Protein AF-A0A8T1NHB2-F1 (afdb_monomer)

Foldseek 3Di:
DDPPPDPPDDDPPPPVPVPPLQQAAPQPRHGADPPADWDDDPVRGTHRDPVSVVVVVVVVVVVVVVPVVPPPPPCPPDDDDDDDDDDDDDDDDDD

Sequence (95 aa):
MRSTMSPFLVVGENHDEPGHFLESCFLCRKPLGLNCDIFMYRGNTPFCSKECRREQIEFDDAKEKKSWKMSPPTSSSSSSSAPNKSVRTGAVVVS

Structure (mmCIF, N/CA/C/O backbone):
data_AF-A0A8T1NHB2-F1
#
_entry.id   AF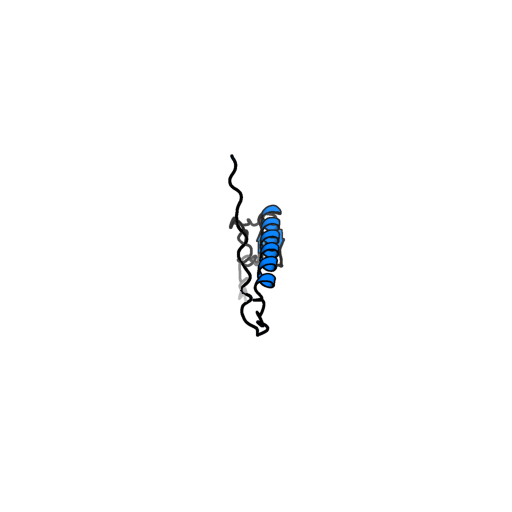-A0A8T1NHB2-F1
#
loop_
_atom_site.group_PDB
_atom_site.id
_atom_site.type_symbol
_atom_site.label_atom_id
_atom_site.label_alt_id
_atom_site.label_comp_id
_atom_site.label_asym_id
_atom_site.label_entity_id
_atom_site.label_seq_id
_atom_site.pdbx_PDB_ins_code
_atom_site.Cartn_x
_atom_site.Cartn_y
_atom_site.Cartn_z
_atom_site.occupancy
_atom_site.B_iso_or_equiv
_atom_site.auth_seq_id
_atom_site.auth_comp_id
_atom_site.auth_asym_id
_atom_site.auth_atom_id
_atom_site.pdbx_PDB_model_num
ATOM 1 N N . MET A 1 1 ? 48.337 -12.169 -38.421 1.00 52.94 1 MET A N 1
ATOM 2 C CA . MET A 1 1 ? 47.425 -11.049 -38.756 1.00 52.94 1 MET A CA 1
ATOM 3 C C . MET A 1 1 ? 46.228 -11.673 -39.464 1.00 52.94 1 MET A C 1
ATOM 5 O O . MET A 1 1 ? 46.368 -12.113 -40.588 1.00 52.94 1 MET A O 1
ATOM 9 N N . ARG A 1 2 ? 45.126 -12.020 -38.807 1.00 53.62 2 ARG A N 1
ATOM 10 C CA . ARG A 1 2 ? 44.103 -11.157 -38.213 1.00 53.62 2 ARG A CA 1
ATOM 11 C C . ARG A 1 2 ? 43.262 -12.043 -37.280 1.00 53.62 2 ARG A C 1
ATOM 13 O O . ARG A 1 2 ? 42.302 -12.663 -37.717 1.00 53.62 2 ARG A O 1
ATOM 20 N N . SER A 1 3 ? 43.654 -12.173 -36.016 1.00 54.88 3 SER A N 1
ATOM 21 C CA . SER A 1 3 ? 42.712 -12.683 -35.016 1.00 54.88 3 SER A CA 1
ATOM 22 C C . SER A 1 3 ? 41.735 -11.551 -34.763 1.00 54.88 3 SER A C 1
ATOM 24 O O . SER A 1 3 ? 42.023 -10.653 -33.975 1.00 54.88 3 SER A O 1
ATOM 26 N N . THR A 1 4 ? 40.645 -11.518 -35.527 1.00 61.44 4 THR A N 1
ATOM 27 C CA . THR A 1 4 ? 39.562 -10.572 -35.286 1.00 61.44 4 THR A CA 1
ATOM 28 C C . THR A 1 4 ? 38.939 -10.975 -33.961 1.00 61.44 4 THR A C 1
ATOM 30 O O . THR A 1 4 ? 38.205 -11.954 -33.856 1.00 61.44 4 THR A O 1
ATOM 33 N N . MET A 1 5 ? 39.371 -10.256 -32.935 1.00 59.28 5 MET A N 1
ATOM 34 C CA . MET A 1 5 ? 38.842 -10.249 -31.589 1.00 59.28 5 MET A CA 1
ATOM 35 C C . MET A 1 5 ? 37.314 -10.207 -31.680 1.00 59.28 5 MET A C 1
ATOM 37 O O . MET A 1 5 ? 36.745 -9.327 -32.323 1.00 59.28 5 MET A O 1
ATOM 41 N N . SER A 1 6 ? 36.678 -11.226 -31.111 1.00 64.88 6 SER A N 1
ATOM 42 C CA . SER A 1 6 ? 35.229 -11.347 -31.003 1.00 64.88 6 SER A CA 1
ATOM 43 C C . SER A 1 6 ? 34.643 -10.080 -30.372 1.00 64.88 6 SER A C 1
ATOM 45 O O . SER A 1 6 ? 35.023 -9.769 -29.241 1.00 64.88 6 SER A O 1
ATOM 47 N N . PRO A 1 7 ? 33.691 -9.370 -31.002 1.00 56.19 7 PRO A N 1
ATOM 48 C CA . PRO A 1 7 ? 32.758 -8.556 -30.252 1.00 56.19 7 PRO A CA 1
ATOM 49 C C . PRO A 1 7 ? 31.682 -9.507 -29.727 1.00 56.19 7 PRO A C 1
ATOM 51 O O . PRO A 1 7 ? 30.591 -9.668 -30.267 1.00 56.19 7 PRO A O 1
ATOM 54 N N . PHE A 1 8 ? 32.106 -10.226 -28.699 1.00 51.62 8 PHE A N 1
ATOM 55 C CA . PHE A 1 8 ? 31.334 -10.590 -27.532 1.00 51.62 8 PHE A CA 1
ATOM 56 C C . PHE A 1 8 ? 30.054 -9.737 -27.408 1.00 51.62 8 PHE A C 1
ATOM 58 O O . PHE A 1 8 ? 30.128 -8.522 -27.263 1.00 51.62 8 PHE A O 1
ATOM 65 N N . LEU A 1 9 ? 28.913 -10.424 -27.453 1.00 57.41 9 LEU A N 1
ATOM 66 C CA . LEU A 1 9 ? 27.598 -10.007 -26.966 1.00 57.41 9 LEU A CA 1
ATOM 67 C C . LEU A 1 9 ? 26.915 -8.777 -27.596 1.00 57.41 9 LEU A C 1
ATOM 69 O O . LEU A 1 9 ? 27.203 -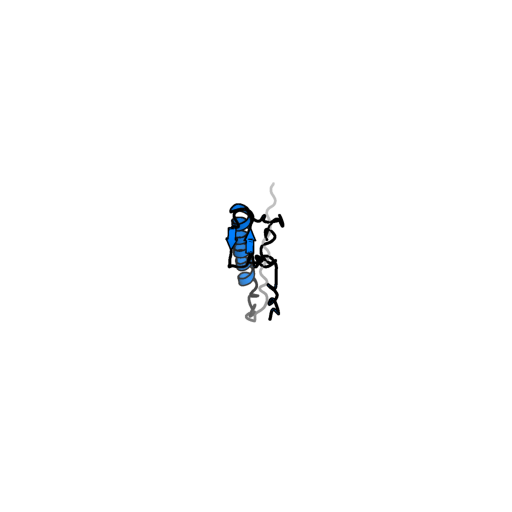7.617 -27.325 1.00 57.41 9 LEU A O 1
ATOM 73 N N . VAL A 1 10 ? 25.878 -9.110 -28.368 1.00 57.62 10 VAL A N 1
ATOM 74 C CA . VAL A 1 10 ? 24.506 -8.597 -28.235 1.00 57.62 10 VAL A CA 1
ATOM 75 C C . VAL A 1 10 ? 24.268 -7.632 -27.060 1.00 57.62 10 VAL A C 1
ATOM 77 O O . VAL A 1 10 ? 24.491 -7.978 -25.907 1.00 57.62 10 VAL A O 1
ATOM 80 N N . VAL A 1 11 ? 23.764 -6.442 -27.402 1.00 57.59 11 VAL A N 1
ATOM 81 C CA . VAL A 1 11 ? 22.929 -5.547 -26.582 1.00 57.59 11 VAL A CA 1
ATOM 82 C C . VAL A 1 11 ? 23.141 -5.657 -25.064 1.00 57.59 11 VAL A C 1
ATOM 84 O O . VAL A 1 11 ? 22.395 -6.305 -24.340 1.00 57.59 11 VAL A O 1
ATOM 87 N N . GLY A 1 12 ? 24.138 -4.941 -24.552 1.00 51.66 12 GLY A N 1
ATOM 88 C CA . GLY A 1 12 ? 24.153 -4.545 -23.147 1.00 51.66 12 GLY A CA 1
ATOM 89 C C . GLY A 1 12 ? 23.137 -3.431 -22.895 1.00 51.66 12 GLY A C 1
ATOM 90 O O . GLY A 1 12 ? 23.524 -2.363 -22.423 1.00 51.66 12 GLY A O 1
ATOM 91 N N . GLU A 1 13 ? 21.857 -3.648 -23.229 1.00 53.22 13 GLU A N 1
ATOM 92 C CA . GLU A 1 13 ? 20.795 -2.941 -22.517 1.00 53.22 13 GLU A CA 1
ATOM 93 C C . GLU A 1 13 ? 20.979 -3.369 -21.066 1.00 53.22 13 GLU A C 1
ATOM 95 O O . GLU A 1 13 ? 20.668 -4.495 -20.685 1.00 53.22 13 GLU A O 1
ATOM 100 N N . ASN A 1 14 ? 21.534 -2.475 -20.250 1.00 54.56 14 ASN A N 1
ATOM 101 C CA . ASN A 1 14 ? 21.279 -2.506 -18.820 1.00 54.56 14 ASN A CA 1
ATOM 102 C C . ASN A 1 14 ? 19.810 -2.113 -18.658 1.00 54.56 14 ASN A C 1
ATOM 104 O O . ASN A 1 14 ? 19.495 -1.021 -18.191 1.00 54.56 14 ASN A O 1
ATOM 108 N N . HIS A 1 15 ? 18.912 -2.983 -19.121 1.00 54.34 15 HIS A N 1
ATOM 109 C CA . HIS A 1 15 ? 17.577 -3.009 -18.588 1.00 54.34 15 HIS A CA 1
ATOM 110 C C . HIS A 1 15 ? 17.814 -3.446 -17.151 1.00 54.34 15 HIS A C 1
ATOM 112 O O . HIS A 1 15 ? 18.087 -4.617 -16.889 1.00 54.34 15 HIS A O 1
ATOM 118 N N . ASP A 1 16 ? 17.900 -2.444 -16.275 1.00 54.31 16 ASP A N 1
ATOM 119 C CA . ASP A 1 16 ? 17.648 -2.555 -14.850 1.00 54.31 16 ASP A CA 1
ATOM 120 C C . ASP A 1 16 ? 16.475 -3.525 -14.744 1.00 54.31 16 ASP A C 1
ATOM 122 O O . ASP A 1 16 ? 15.351 -3.177 -15.100 1.00 54.31 16 ASP A O 1
ATOM 126 N N . GLU A 1 17 ? 16.784 -4.801 -14.503 1.00 54.34 17 GLU A N 1
ATOM 127 C CA . GLU A 1 17 ? 15.797 -5.852 -14.319 1.00 54.34 17 GLU A CA 1
ATOM 128 C C . GLU A 1 17 ? 15.131 -5.393 -13.033 1.00 54.34 17 GLU A C 1
ATOM 130 O O . GLU A 1 17 ? 15.795 -5.428 -11.987 1.00 54.34 17 GLU A O 1
ATOM 135 N N . PRO A 1 18 ? 13.940 -4.769 -13.116 1.00 54.50 18 PRO A N 1
ATOM 136 C CA . PRO A 1 18 ? 13.362 -4.116 -11.967 1.00 54.50 18 PRO A CA 1
ATOM 137 C C . PRO A 1 18 ? 12.995 -5.278 -11.077 1.00 54.50 18 PRO A C 1
ATOM 139 O O . PRO A 1 18 ? 12.009 -5.957 -11.356 1.00 54.50 18 PRO A O 1
ATOM 142 N N . GLY A 1 19 ? 13.878 -5.570 -10.115 1.00 57.25 19 GLY A N 1
ATOM 143 C CA . GLY A 1 19 ? 13.917 -6.871 -9.473 1.00 57.25 19 GLY A CA 1
ATOM 144 C C . GLY A 1 19 ? 12.505 -7.301 -9.120 1.00 57.25 19 GLY A C 1
ATOM 145 O O . GLY A 1 19 ? 11.710 -6.469 -8.680 1.00 57.25 19 GLY A O 1
ATOM 146 N N . HIS A 1 20 ? 12.205 -8.577 -9.339 1.00 58.75 20 HIS A N 1
ATOM 147 C CA . HIS A 1 20 ? 10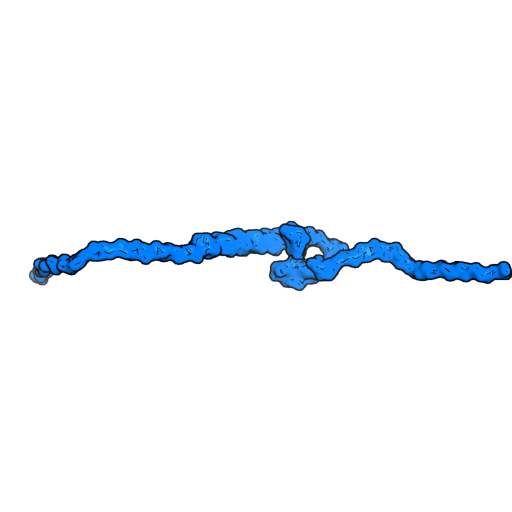.912 -9.263 -9.193 1.00 58.75 20 HIS A CA 1
ATOM 148 C C . HIS A 1 20 ? 9.993 -8.854 -8.004 1.00 58.75 20 HIS A C 1
ATOM 150 O O . HIS A 1 20 ? 8.842 -9.270 -7.897 1.00 58.75 20 HIS A O 1
ATOM 156 N N . PHE A 1 21 ? 10.469 -8.029 -7.069 1.00 62.53 21 PHE A N 1
ATOM 157 C CA . PHE A 1 21 ? 9.738 -7.436 -5.957 1.00 62.53 21 PHE A CA 1
ATOM 158 C C . PHE A 1 21 ? 8.702 -6.353 -6.338 1.00 62.53 21 PHE A C 1
ATOM 160 O O . PHE A 1 21 ? 7.874 -6.019 -5.488 1.00 62.53 21 PHE A O 1
ATOM 167 N N . LEU A 1 22 ? 8.691 -5.820 -7.571 1.00 72.00 22 LEU A N 1
ATOM 168 C CA . LEU A 1 22 ? 7.728 -4.787 -8.016 1.00 72.00 22 LEU A CA 1
ATOM 169 C C . LEU A 1 22 ? 6.692 -5.264 -9.050 1.00 72.00 22 LEU A C 1
ATOM 171 O O . LEU A 1 22 ? 6.011 -4.441 -9.653 1.00 72.00 22 LEU A O 1
ATOM 175 N N . GLU A 1 23 ? 6.513 -6.573 -9.236 1.00 80.94 23 GLU A N 1
ATOM 176 C CA . GLU A 1 23 ? 5.648 -7.101 -10.304 1.00 80.94 23 GLU A CA 1
ATOM 177 C C . GLU A 1 23 ? 4.142 -7.000 -10.012 1.00 80.94 23 GLU A C 1
ATOM 179 O O . GLU A 1 23 ? 3.331 -7.112 -10.930 1.00 80.94 23 GLU A O 1
ATOM 184 N N . SER A 1 24 ? 3.719 -6.801 -8.757 1.00 89.94 24 SER A N 1
ATOM 185 C CA . SER A 1 24 ? 2.288 -6.771 -8.416 1.00 89.94 24 SER A CA 1
ATOM 186 C C . SER A 1 24 ? 1.932 -5.888 -7.222 1.00 89.94 24 SER A C 1
ATOM 188 O O . SER A 1 24 ? 2.721 -5.680 -6.307 1.00 89.94 24 SER A O 1
ATOM 190 N N . CYS A 1 25 ? 0.700 -5.376 -7.220 1.00 92.00 25 CYS A N 1
ATOM 191 C CA . CYS A 1 25 ? 0.136 -4.596 -6.126 1.00 92.00 25 CYS A CA 1
ATOM 192 C C . CYS A 1 25 ? 0.028 -5.440 -4.850 1.00 92.00 25 CYS A C 1
ATOM 194 O O . CYS A 1 25 ? -0.606 -6.496 -4.849 1.00 92.00 25 CYS A O 1
ATOM 196 N N 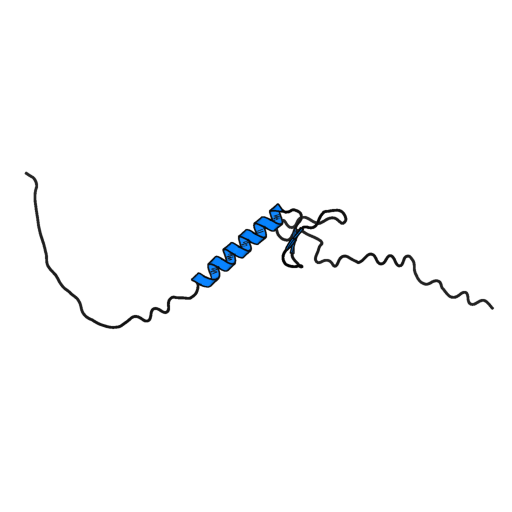. PHE A 1 26 ? 0.553 -4.937 -3.736 1.00 91.88 26 PHE A N 1
ATOM 197 C CA . PHE A 1 26 ? 0.564 -5.649 -2.459 1.00 91.88 26 PHE A CA 1
ATOM 198 C C . PHE A 1 26 ? -0.848 -5.963 -1.926 1.00 91.88 26 PHE A C 1
ATOM 200 O O . PHE A 1 26 ? -1.066 -7.035 -1.357 1.00 91.88 26 PHE A O 1
ATOM 207 N N . LEU A 1 27 ? -1.815 -5.062 -2.159 1.00 93.38 27 LEU A N 1
ATOM 208 C CA . LEU A 1 27 ? -3.195 -5.205 -1.681 1.00 93.38 27 LEU A CA 1
ATOM 209 C C . LEU A 1 27 ? -4.051 -6.091 -2.598 1.00 93.38 27 LEU A C 1
ATOM 211 O O . LEU A 1 27 ? -4.571 -7.116 -2.168 1.00 93.38 27 LEU A O 1
ATOM 215 N N . CYS A 1 28 ? -4.205 -5.704 -3.867 1.00 93.12 28 CYS A N 1
ATOM 216 C CA . CYS A 1 28 ? -5.145 -6.351 -4.790 1.00 93.12 28 CYS A CA 1
ATOM 217 C C . CYS A 1 28 ? -4.496 -7.386 -5.721 1.00 93.12 28 CYS A C 1
ATOM 219 O O . CYS A 1 28 ? -5.189 -7.973 -6.550 1.00 93.12 28 CYS A O 1
ATOM 221 N N . ARG A 1 29 ? -3.174 -7.595 -5.611 1.00 90.69 29 ARG A N 1
ATOM 222 C CA . ARG A 1 29 ? -2.380 -8.571 -6.383 1.00 90.69 29 ARG A CA 1
ATOM 223 C C . ARG A 1 29 ? -2.426 -8.399 -7.903 1.00 90.69 29 ARG A C 1
ATOM 225 O O . ARG A 1 29 ? -2.010 -9.293 -8.632 1.00 90.69 29 ARG A O 1
ATOM 232 N N . LYS A 1 30 ? -2.889 -7.246 -8.397 1.00 89.94 30 LYS A N 1
ATOM 233 C CA . LYS A 1 30 ? -2.843 -6.923 -9.829 1.00 89.94 30 LYS A CA 1
ATOM 234 C C . LYS A 1 30 ? -1.406 -6.710 -10.298 1.00 89.94 30 LYS A C 1
ATOM 236 O O . LYS A 1 30 ? -0.663 -6.047 -9.573 1.00 89.94 30 LYS A O 1
ATOM 241 N N . PRO A 1 31 ? -1.034 -7.217 -11.485 1.00 88.38 31 PRO A N 1
ATOM 242 C CA . PRO A 1 31 ? 0.291 -6.995 -12.037 1.00 88.38 31 PRO A CA 1
ATOM 243 C C . PRO A 1 31 ? 0.520 -5.500 -12.291 1.00 88.38 31 PRO A C 1
ATOM 245 O O . PRO A 1 31 ? -0.374 -4.800 -12.774 1.00 88.38 31 PRO A O 1
ATOM 248 N N . LEU A 1 32 ? 1.704 -5.016 -11.931 1.00 85.75 32 LEU A N 1
ATOM 249 C CA . LEU A 1 32 ? 2.157 -3.653 -12.184 1.00 85.75 32 LEU A CA 1
ATOM 250 C C . LEU A 1 32 ? 2.931 -3.679 -13.500 1.00 85.75 32 LEU A C 1
ATOM 252 O O . LEU A 1 32 ? 3.993 -4.283 -13.596 1.00 85.75 32 LEU A O 1
ATOM 256 N N . GLY A 1 33 ? 2.346 -3.105 -14.549 1.00 79.38 33 GLY A N 1
ATOM 257 C CA . GLY A 1 33 ? 2.988 -3.066 -15.860 1.00 79.38 33 GLY A CA 1
ATOM 258 C C . GLY A 1 33 ? 4.193 -2.123 -15.883 1.00 79.38 33 GLY A C 1
ATOM 259 O O . GLY A 1 33 ? 4.245 -1.16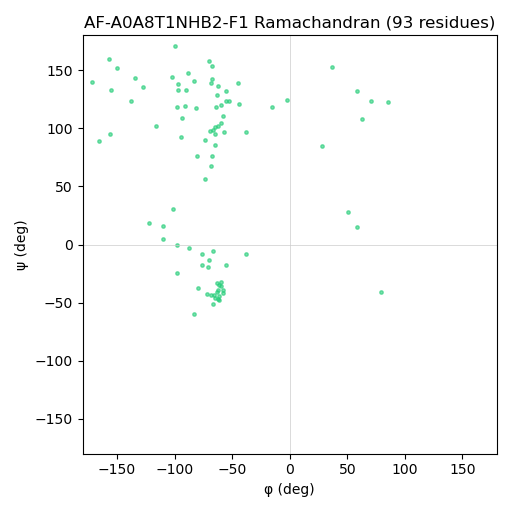1 -15.121 1.00 79.38 33 GLY A O 1
ATOM 260 N N . LEU A 1 34 ? 5.102 -2.346 -16.839 1.00 73.12 34 LEU A N 1
ATOM 261 C CA . LEU A 1 34 ? 6.316 -1.543 -17.079 1.00 73.12 34 LEU A CA 1
ATOM 262 C C . LEU A 1 34 ? 6.058 -0.036 -17.294 1.00 73.12 34 LEU A C 1
ATOM 264 O O . LEU A 1 34 ? 6.974 0.764 -17.170 1.00 73.12 34 LEU A O 1
ATOM 268 N N . ASN A 1 35 ? 4.819 0.356 -17.603 1.00 75.38 35 ASN A N 1
ATOM 269 C CA . ASN A 1 35 ? 4.419 1.746 -17.857 1.00 75.38 35 ASN A CA 1
ATOM 270 C C . ASN A 1 35 ? 3.305 2.233 -16.912 1.00 75.38 35 ASN A C 1
ATOM 272 O O . ASN A 1 35 ? 2.590 3.179 -17.234 1.00 75.38 35 ASN A O 1
ATOM 276 N N . CYS A 1 36 ? 3.087 1.556 -15.783 1.00 77.31 36 CYS A N 1
ATOM 277 C CA . CYS A 1 36 ? 2.094 1.971 -14.797 1.00 77.31 36 CYS A CA 1
ATOM 278 C C . CYS A 1 36 ? 2.757 2.768 -13.672 1.00 77.31 36 CYS A C 1
ATOM 280 O O . CYS A 1 36 ? 3.797 2.365 -13.160 1.00 77.31 36 CYS A O 1
ATOM 282 N N . ASP A 1 37 ? 2.123 3.858 -13.233 1.00 85.44 37 ASP A N 1
ATOM 283 C CA . ASP A 1 37 ? 2.538 4.562 -12.019 1.00 85.44 37 ASP A CA 1
ATOM 284 C C . ASP A 1 37 ? 2.468 3.624 -10.804 1.00 85.44 37 ASP A C 1
ATOM 286 O O . ASP A 1 37 ? 1.401 3.111 -10.446 1.00 85.44 37 ASP A O 1
ATOM 290 N N . ILE A 1 38 ? 3.612 3.417 -10.149 1.00 87.94 38 ILE A N 1
ATOM 291 C CA . ILE A 1 38 ? 3.720 2.591 -8.946 1.00 87.94 38 ILE A CA 1
ATOM 292 C C . ILE A 1 38 ? 3.687 3.495 -7.716 1.00 87.94 38 ILE A C 1
ATOM 294 O O . ILE A 1 38 ? 4.568 4.324 -7.489 1.00 87.94 38 ILE A O 1
ATOM 298 N N . PHE A 1 39 ? 2.681 3.301 -6.867 1.00 91.00 39 PHE A N 1
ATOM 299 C CA . PHE A 1 39 ? 2.569 4.012 -5.597 1.00 91.00 39 PHE A CA 1
ATOM 300 C C . PHE A 1 39 ? 3.257 3.197 -4.501 1.00 91.00 39 PHE A C 1
ATOM 302 O O . PHE A 1 39 ? 2.840 2.079 -4.229 1.00 91.00 39 PHE A O 1
ATOM 309 N N . MET A 1 40 ? 4.289 3.734 -3.845 1.00 90.88 40 MET A N 1
ATOM 310 C CA . MET A 1 40 ? 5.068 2.996 -2.836 1.00 90.88 40 MET A CA 1
ATOM 311 C C . MET A 1 40 ? 4.718 3.377 -1.389 1.00 90.88 40 MET A C 1
ATOM 313 O O . MET A 1 40 ? 4.496 4.548 -1.059 1.00 90.88 40 MET A O 1
ATOM 317 N N . TYR A 1 41 ? 4.737 2.400 -0.484 1.00 91.75 41 TYR A N 1
ATOM 318 C CA . TYR A 1 41 ? 4.731 2.595 0.972 1.00 91.75 41 TYR A CA 1
ATOM 319 C C . TYR A 1 41 ? 5.898 1.809 1.596 1.00 91.75 41 TYR A C 1
ATOM 321 O O . TYR A 1 41 ? 6.189 0.685 1.193 1.00 91.75 41 TYR A O 1
ATOM 329 N N . ARG A 1 42 ? 6.628 2.426 2.536 1.00 88.62 42 ARG A N 1
ATOM 330 C CA . ARG A 1 42 ? 7.771 1.820 3.263 1.00 88.62 42 ARG A CA 1
ATOM 331 C C . ARG A 1 42 ? 8.848 1.152 2.378 1.00 88.62 42 ARG A C 1
ATOM 333 O O . ARG A 1 42 ? 9.505 0.216 2.818 1.00 88.62 42 ARG A O 1
ATOM 340 N N . GLY A 1 43 ? 9.026 1.609 1.138 1.00 83.88 43 GLY A N 1
ATOM 341 C CA . GLY A 1 43 ? 10.070 1.148 0.207 1.00 83.88 43 GLY A CA 1
ATOM 342 C C . GLY A 1 43 ? 9.786 -0.178 -0.512 1.00 83.88 43 GLY A C 1
ATOM 343 O O . GLY A 1 43 ? 10.008 -0.254 -1.711 1.00 83.88 43 GLY A O 1
ATOM 344 N N . ASN A 1 44 ? 9.233 -1.183 0.175 1.00 83.25 44 ASN A N 1
ATOM 345 C CA . ASN A 1 44 ? 9.062 -2.541 -0.377 1.00 83.25 44 ASN A CA 1
ATOM 346 C C . ASN A 1 44 ? 7.607 -2.940 -0.666 1.00 83.25 44 ASN A C 1
ATOM 348 O O . ASN A 1 44 ? 7.347 -4.092 -1.001 1.00 83.25 44 ASN A O 1
ATOM 352 N N . THR A 1 45 ? 6.638 -2.034 -0.499 1.00 90.06 45 THR A N 1
ATOM 353 C CA . THR A 1 45 ? 5.229 -2.340 -0.798 1.00 90.06 45 THR A CA 1
ATOM 354 C C . THR A 1 45 ? 4.720 -1.469 -1.946 1.00 90.06 45 THR A C 1
ATOM 356 O O . THR A 1 45 ? 4.452 -0.280 -1.735 1.00 90.06 45 THR A O 1
ATOM 359 N N . PRO A 1 46 ? 4.627 -2.024 -3.168 1.00 91.38 46 PRO A N 1
ATOM 360 C CA . PRO A 1 46 ? 4.089 -1.313 -4.318 1.00 91.38 46 PRO A CA 1
ATOM 361 C C . PRO A 1 46 ? 2.567 -1.481 -4.437 1.00 91.38 46 PRO A C 1
ATOM 363 O O . PRO A 1 46 ? 2.002 -2.522 -4.097 1.00 91.38 46 PRO A O 1
ATOM 366 N N . PHE A 1 47 ? 1.888 -0.453 -4.947 1.00 93.56 47 PHE A N 1
ATOM 367 C CA . PHE A 1 47 ? 0.440 -0.423 -5.147 1.00 93.56 47 PHE A CA 1
ATOM 368 C C . PHE A 1 47 ? 0.092 0.135 -6.525 1.00 93.56 47 PHE A C 1
ATOM 370 O O . PHE A 1 47 ? 0.712 1.088 -6.992 1.00 93.56 47 PHE A O 1
ATOM 377 N N . CYS A 1 48 ? -0.952 -0.416 -7.146 1.00 92.50 48 CYS A N 1
ATOM 378 C CA . CYS A 1 48 ? -1.429 0.016 -8.465 1.00 92.50 48 CYS A CA 1
ATOM 379 C C . CYS A 1 48 ? -2.225 1.331 -8.434 1.00 92.50 48 CYS A C 1
ATOM 381 O O . CYS A 1 48 ? -2.607 1.848 -9.478 1.00 92.50 48 CYS A O 1
ATOM 383 N N . SER A 1 49 ? -2.552 1.846 -7.246 1.00 93.81 49 SER A N 1
ATOM 384 C CA . SER A 1 49 ? -3.301 3.090 -7.075 1.00 93.81 49 SER A CA 1
ATOM 385 C C . SER A 1 49 ? -3.037 3.709 -5.701 1.00 93.81 49 SER A C 1
ATOM 387 O O . SER A 1 49 ? -2.648 3.027 -4.745 1.00 93.81 49 SER A O 1
ATOM 389 N N . LYS A 1 50 ? -3.307 5.016 -5.578 1.00 94.56 50 LYS A N 1
ATOM 390 C CA . LYS A 1 50 ? -3.296 5.721 -4.283 1.00 94.56 50 LYS A CA 1
ATOM 391 C C . LYS A 1 50 ? -4.301 5.127 -3.297 1.00 94.56 50 LYS A C 1
ATOM 393 O O . LYS A 1 50 ? -4.044 5.149 -2.099 1.00 94.56 50 LYS A O 1
ATOM 398 N N . GLU A 1 51 ? -5.419 4.606 -3.797 1.00 96.94 51 GLU A N 1
ATOM 399 C CA . GLU A 1 51 ? -6.461 3.996 -2.973 1.00 96.94 51 GLU A CA 1
ATOM 400 C C . GLU A 1 51 ? -5.967 2.708 -2.316 1.00 96.94 51 GLU A C 1
ATOM 402 O O . GLU A 1 51 ? -5.975 2.628 -1.091 1.00 96.94 51 GLU A O 1
ATOM 407 N N . CYS A 1 52 ? -5.387 1.782 -3.090 1.00 95.19 52 CYS A N 1
ATOM 408 C CA . CYS A 1 52 ? -4.828 0.555 -2.523 1.00 95.19 52 CYS A CA 1
ATOM 409 C C . CYS A 1 52 ? -3.718 0.843 -1.498 1.00 95.19 52 CYS A C 1
ATOM 411 O O . CYS A 1 52 ? -3.599 0.157 -0.485 1.00 95.19 52 CYS A O 1
ATOM 413 N N . ARG A 1 53 ? -2.915 1.890 -1.729 1.00 95.75 53 ARG A N 1
ATOM 414 C CA . ARG A 1 53 ? -1.918 2.348 -0.753 1.00 95.75 53 ARG A CA 1
ATOM 415 C C . ARG A 1 53 ? -2.572 2.872 0.529 1.00 95.75 53 ARG A C 1
ATOM 417 O O . ARG A 1 53 ? -2.108 2.555 1.620 1.00 95.75 53 ARG A O 1
ATOM 424 N N . ARG A 1 54 ? -3.615 3.698 0.404 1.00 96.56 54 ARG A N 1
ATOM 425 C CA . ARG A 1 54 ? -4.338 4.295 1.537 1.00 96.56 54 ARG A CA 1
ATOM 426 C C . ARG A 1 54 ? -4.975 3.216 2.413 1.00 96.56 54 ARG A C 1
ATOM 428 O O . ARG A 1 54 ? -4.759 3.229 3.619 1.00 96.56 54 ARG A O 1
ATOM 435 N N . GLU A 1 55 ? -5.660 2.252 1.804 1.00 96.06 55 GLU A N 1
ATOM 436 C CA . GLU A 1 55 ? -6.282 1.133 2.519 1.00 96.06 55 GLU A CA 1
ATOM 437 C C . GLU A 1 55 ? -5.259 0.322 3.327 1.00 96.06 55 GLU A C 1
ATOM 439 O O . GLU A 1 55 ? -5.511 -0.018 4.484 1.00 96.06 55 GLU A O 1
ATOM 444 N N . GLN A 1 56 ? -4.070 0.062 2.764 1.00 95.06 56 GLN A N 1
ATOM 445 C CA . GLN A 1 56 ? -3.009 -0.632 3.496 1.00 95.06 56 GLN A CA 1
ATOM 446 C C . GLN A 1 56 ? -2.525 0.170 4.714 1.00 95.06 56 GLN A C 1
ATOM 448 O O . GLN A 1 56 ? -2.293 -0.419 5.769 1.00 95.06 56 GLN A O 1
ATOM 453 N N . ILE A 1 57 ? -2.375 1.494 4.589 1.00 94.12 57 ILE A N 1
ATOM 454 C CA . ILE A 1 57 ? -1.968 2.369 5.701 1.00 94.12 57 ILE A CA 1
ATOM 455 C C . ILE A 1 57 ? -3.010 2.321 6.821 1.00 94.12 57 ILE A C 1
ATOM 457 O O . ILE A 1 57 ? -2.651 2.147 7.984 1.00 94.12 57 ILE A O 1
ATOM 461 N N . GLU A 1 58 ? -4.294 2.433 6.476 1.00 94.56 58 GLU A N 1
ATOM 462 C CA . GLU A 1 58 ? -5.389 2.360 7.448 1.00 94.56 58 GLU A CA 1
ATOM 463 C C . GLU A 1 58 ? -5.438 0.996 8.147 1.00 94.56 58 GLU A C 1
ATOM 465 O O . GLU A 1 58 ? -5.647 0.922 9.359 1.00 94.56 58 GLU A O 1
ATOM 470 N N . PHE A 1 59 ? -5.189 -0.091 7.412 1.00 91.56 59 PHE A N 1
ATOM 471 C CA . PHE A 1 59 ? -5.130 -1.431 7.988 1.00 91.56 59 PHE A CA 1
ATOM 472 C C . PHE A 1 59 ? -3.953 -1.609 8.961 1.00 91.56 59 PHE A C 1
ATOM 474 O O . PHE A 1 59 ? -4.134 -2.199 10.033 1.00 91.56 59 PHE A O 1
ATOM 481 N N . ASP A 1 60 ? -2.763 -1.111 8.611 1.00 90.56 60 ASP A N 1
ATOM 482 C CA . ASP A 1 60 ? -1.558 -1.211 9.449 1.00 90.56 60 ASP A CA 1
ATOM 483 C C . ASP A 1 60 ? -1.698 -0.355 10.724 1.00 90.56 60 ASP A C 1
ATOM 485 O O . ASP A 1 60 ? -1.469 -0.855 11.828 1.00 90.56 60 ASP A O 1
ATOM 489 N N . ASP A 1 61 ? -2.208 0.877 10.606 1.00 91.00 61 ASP A N 1
ATOM 490 C CA . ASP A 1 61 ? -2.511 1.766 11.741 1.00 91.00 61 ASP A CA 1
ATOM 491 C C . ASP A 1 61 ? -3.572 1.157 12.675 1.00 91.00 61 ASP A C 1
ATOM 493 O O . ASP A 1 61 ? -3.415 1.109 13.902 1.00 91.00 61 ASP A O 1
ATOM 497 N N . ALA A 1 62 ? -4.635 0.586 12.099 1.00 88.75 62 ALA A N 1
ATOM 498 C CA . ALA A 1 62 ? -5.643 -0.122 12.872 1.00 88.75 62 ALA A CA 1
ATOM 499 C C . ALA A 1 62 ? -5.058 -1.348 13.583 1.00 88.75 62 ALA A C 1
ATOM 501 O O . ALA A 1 62 ? -5.530 -1.682 14.671 1.00 88.75 62 ALA A O 1
ATOM 502 N N . LYS A 1 63 ? -4.066 -2.037 12.994 1.00 83.50 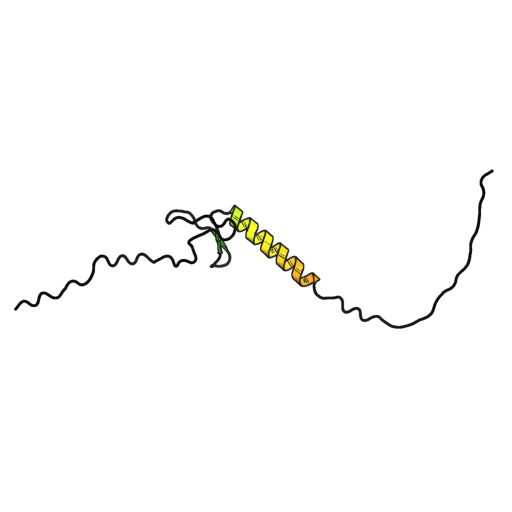63 LYS A N 1
ATOM 503 C CA . LYS A 1 63 ? -3.377 -3.207 13.567 1.00 83.50 63 LYS A CA 1
ATOM 504 C C . LYS A 1 63 ? -2.459 -2.834 14.728 1.00 83.50 63 LYS A C 1
ATOM 506 O O . LYS A 1 63 ? -2.532 -3.507 15.759 1.00 83.50 63 LYS A O 1
ATOM 511 N N . GLU A 1 64 ? -1.689 -1.756 14.624 1.00 75.06 64 GLU A N 1
ATOM 512 C CA . GLU A 1 64 ? -0.893 -1.239 15.746 1.00 75.06 64 GLU A CA 1
ATOM 513 C C . GLU A 1 64 ? -1.786 -0.914 16.947 1.00 75.06 64 GLU A C 1
ATOM 515 O O . GLU A 1 64 ? -1.490 -1.315 18.076 1.00 75.06 64 GLU A O 1
ATOM 520 N N . LYS A 1 65 ? -2.983 -0.361 16.699 1.00 66.31 65 LYS A N 1
ATOM 521 C CA . LYS A 1 65 ? -3.971 -0.054 17.744 1.00 66.31 65 LYS A CA 1
ATOM 522 C C . LYS A 1 65 ? -4.571 -1.284 18.455 1.00 66.31 65 LYS A C 1
ATOM 524 O O . LYS A 1 65 ? -5.359 -1.153 19.399 1.00 66.31 65 LYS A O 1
ATOM 529 N N . LYS A 1 66 ? -4.258 -2.501 18.017 1.00 58.75 66 LYS A N 1
ATOM 530 C CA . LYS A 1 66 ? -4.687 -3.757 18.662 1.00 58.75 66 LYS A CA 1
ATOM 531 C C . LYS A 1 66 ? -3.611 -4.330 19.566 1.00 58.75 66 LYS A C 1
ATOM 533 O O . LYS A 1 66 ? -3.959 -5.059 20.483 1.00 58.75 66 LYS A O 1
ATOM 538 N N . SER A 1 67 ? -2.347 -3.998 19.319 1.00 54.81 67 SER A N 1
ATOM 539 C CA . SER A 1 67 ? -1.221 -4.636 19.997 1.00 54.81 67 SER A CA 1
ATOM 540 C C . SER A 1 67 ? -0.984 -4.066 21.399 1.00 54.81 67 SER A C 1
ATOM 542 O O . SER A 1 67 ? -0.739 -4.819 22.330 1.00 54.81 67 SER A O 1
ATOM 544 N N . TRP A 1 68 ? -1.159 -2.756 21.593 1.00 54.28 68 TRP A N 1
ATOM 545 C CA . TRP A 1 68 ? -0.999 -2.090 22.899 1.00 54.28 68 TRP A CA 1
ATOM 546 C C . TRP A 1 68 ? -2.105 -2.401 23.924 1.00 54.28 68 TRP A C 1
ATOM 548 O O . TRP A 1 68 ? -1.886 -2.246 25.120 1.00 54.28 68 TRP A O 1
ATOM 558 N N . LYS A 1 69 ? -3.278 -2.883 23.485 1.00 52.84 69 LYS A N 1
ATOM 559 C CA . LYS A 1 69 ? -4.358 -3.343 24.384 1.00 52.84 69 LYS A CA 1
ATOM 560 C C . LYS A 1 69 ? -4.244 -4.815 24.796 1.00 52.84 69 LYS A C 1
ATOM 562 O O . LYS A 1 69 ? -5.063 -5.292 25.570 1.00 52.84 69 LYS A O 1
ATOM 567 N N . MET A 1 70 ? -3.243 -5.525 24.275 1.00 50.72 70 MET A N 1
ATOM 568 C CA . MET A 1 70 ? -2.925 -6.910 24.632 1.00 50.72 70 MET A CA 1
ATOM 569 C C . MET A 1 70 ? -1.732 -6.966 25.596 1.00 50.72 70 MET A C 1
ATOM 571 O O . MET A 1 70 ? -0.968 -7.922 25.594 1.00 50.72 70 MET A O 1
ATOM 575 N N . SER A 1 71 ? -1.557 -5.949 26.436 1.00 53.25 71 SER A N 1
ATOM 576 C CA . SER A 1 71 ? -0.944 -6.179 27.740 1.00 53.25 71 SER A CA 1
ATOM 577 C C . SER A 1 71 ? -2.066 -6.703 28.634 1.00 53.25 71 SER A C 1
ATOM 579 O O . SER A 1 71 ? -3.046 -5.973 28.816 1.00 53.25 71 SER A O 1
ATOM 581 N N . PRO A 1 72 ? -2.006 -7.936 29.173 1.00 58.31 72 PRO A N 1
ATOM 582 C CA . PRO A 1 72 ? -2.946 -8.308 30.219 1.00 58.31 72 PRO A CA 1
ATOM 583 C C . PRO A 1 72 ? -2.811 -7.260 31.334 1.00 58.31 72 PRO A C 1
ATOM 585 O O . PRO A 1 72 ? -1.676 -6.958 31.723 1.00 58.31 72 PRO A O 1
ATOM 588 N N . PRO A 1 73 ? -3.903 -6.677 31.867 1.00 58.06 73 PRO A N 1
ATOM 589 C CA . PRO A 1 73 ? -3.797 -6.088 33.186 1.00 58.06 73 PRO A CA 1
ATOM 590 C C . PRO A 1 73 ? -3.338 -7.241 34.073 1.00 58.06 73 PRO A C 1
ATOM 592 O O . PRO A 1 73 ? -4.062 -8.220 34.249 1.00 58.06 73 PRO A O 1
ATOM 595 N N . THR A 1 74 ? -2.098 -7.183 34.556 1.00 50.53 74 THR A N 1
ATOM 596 C CA . THR A 1 74 ? -1.709 -7.976 35.713 1.00 50.53 74 THR A CA 1
ATOM 597 C C . THR A 1 74 ? -2.675 -7.555 36.808 1.00 50.53 74 THR A C 1
ATOM 599 O O . THR A 1 74 ? -2.577 -6.486 37.404 1.00 50.53 74 THR A O 1
ATOM 602 N N . SER A 1 75 ? -3.718 -8.359 36.962 1.00 52.97 75 SER A N 1
ATOM 603 C CA . SER A 1 75 ? -4.623 -8.349 38.084 1.00 52.97 75 SER A CA 1
ATOM 604 C C . SER A 1 75 ? -3.813 -8.812 39.287 1.00 52.97 75 SER A C 1
ATOM 606 O O . SER A 1 75 ? -3.925 -9.958 39.727 1.00 52.97 75 SER A O 1
ATOM 608 N N . SER A 1 76 ? -2.977 -7.920 39.820 1.00 50.44 76 SER A N 1
ATOM 609 C CA . SER A 1 76 ? -2.567 -7.968 41.214 1.00 50.44 76 SER A CA 1
ATOM 610 C C . SER A 1 76 ? -3.825 -7.719 42.037 1.00 50.44 76 SER A C 1
ATOM 612 O O . SER A 1 76 ? -4.209 -6.603 42.373 1.00 50.44 76 SER A O 1
ATOM 614 N N . SER A 1 77 ? -4.515 -8.829 42.262 1.00 55.56 77 SER A N 1
ATOM 615 C CA . SER A 1 77 ? -5.669 -8.957 43.126 1.00 55.56 77 SER A CA 1
ATOM 616 C C . SER A 1 77 ? -5.208 -8.625 44.540 1.00 55.56 77 SER A C 1
ATOM 618 O O . SER A 1 77 ? -4.539 -9.430 45.184 1.00 55.56 77 SER A O 1
ATOM 620 N N . SER A 1 78 ? -5.519 -7.419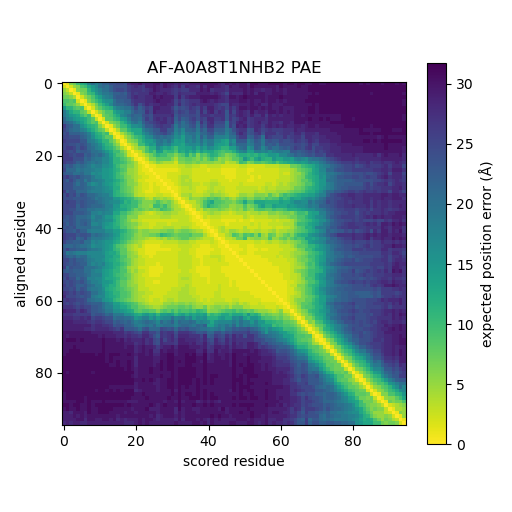 45.004 1.00 54.59 78 SER A N 1
ATOM 621 C CA . SER A 1 78 ? -5.363 -7.042 46.405 1.00 54.59 78 SER A CA 1
ATOM 622 C C . SER A 1 78 ? -6.304 -7.902 47.249 1.00 54.59 78 SER A C 1
ATOM 624 O O . SER A 1 78 ? -7.520 -7.898 47.069 1.00 54.59 78 SER A O 1
ATOM 626 N N . SER A 1 79 ? -5.712 -8.684 48.138 1.00 57.06 79 SER A N 1
ATOM 627 C CA . SER A 1 79 ? -6.329 -9.658 49.034 1.00 57.06 79 SER A CA 1
ATOM 628 C C . SER A 1 79 ? -7.218 -9.057 50.141 1.00 57.06 79 SER A C 1
ATOM 630 O O . SER A 1 79 ? -6.938 -7.973 50.646 1.00 57.06 79 SER A O 1
ATOM 632 N N . SER A 1 80 ? -8.189 -9.876 50.599 1.00 53.69 80 SER A N 1
ATOM 633 C CA . SER A 1 80 ? -8.968 -9.855 51.871 1.00 53.69 80 SER A CA 1
ATOM 634 C C . SER A 1 80 ? -10.004 -8.722 52.067 1.00 53.69 80 SER A C 1
ATOM 636 O O . SER A 1 80 ? -9.654 -7.554 52.054 1.00 53.69 80 SER A O 1
ATOM 638 N N . SER A 1 81 ? -11.306 -8.961 52.316 1.00 47.34 81 SER A N 1
ATOM 639 C CA . SER A 1 81 ? -11.879 -9.679 53.476 1.00 47.34 81 SER A CA 1
ATOM 640 C C . SER A 1 81 ? -13.405 -9.935 53.338 1.00 47.34 81 SER A C 1
ATOM 642 O O . SER A 1 81 ? -14.112 -9.032 52.920 1.00 47.34 81 SER A O 1
ATOM 644 N N . ALA A 1 82 ? -13.871 -11.131 53.743 1.00 64.25 82 ALA A N 1
ATOM 645 C CA . ALA A 1 82 ? -15.165 -11.551 54.352 1.00 64.25 82 ALA A CA 1
ATOM 646 C C . ALA A 1 82 ? -16.558 -10.928 53.968 1.00 64.25 82 ALA A C 1
ATOM 648 O O . ALA A 1 82 ? -16.672 -9.763 53.610 1.00 64.25 82 ALA A O 1
ATOM 649 N N . PRO A 1 83 ? -17.675 -11.691 54.113 1.00 60.25 83 PRO A N 1
ATOM 650 C CA . PRO A 1 83 ? -18.969 -11.410 53.477 1.00 60.25 83 PRO A CA 1
ATOM 651 C C . PRO A 1 83 ? -19.899 -10.519 54.322 1.00 60.25 83 PRO A C 1
ATOM 653 O O . PRO A 1 83 ? -20.166 -10.807 55.495 1.00 60.25 83 PRO A O 1
ATOM 656 N N . ASN A 1 84 ? -20.493 -9.488 53.713 1.00 60.66 84 ASN A N 1
ATOM 657 C CA . ASN A 1 84 ? -21.545 -8.682 54.335 1.00 60.66 84 ASN A CA 1
ATOM 658 C C . ASN A 1 84 ? -22.952 -9.182 53.950 1.00 60.66 84 ASN A C 1
ATOM 660 O O . ASN A 1 84 ? -23.580 -8.773 52.982 1.00 60.66 84 ASN A O 1
ATOM 664 N N . LYS A 1 85 ? -23.483 -10.063 54.797 1.00 57.22 85 LYS A N 1
ATOM 665 C CA . LYS A 1 85 ? -24.925 -10.286 54.967 1.00 57.22 85 LYS A CA 1
ATOM 666 C C . LYS A 1 85 ? -25.628 -8.961 55.320 1.00 57.22 85 LYS A C 1
ATOM 668 O O . LYS A 1 85 ? -25.281 -8.345 56.322 1.00 57.22 85 LYS A O 1
ATOM 673 N N . SER A 1 86 ? -26.620 -8.540 54.538 1.00 52.84 86 SER A N 1
ATOM 674 C CA . SER A 1 86 ? -27.600 -7.514 54.934 1.00 52.84 86 SER A CA 1
ATOM 675 C C . SER A 1 86 ? -28.866 -7.717 54.096 1.00 52.84 86 SER A C 1
ATOM 677 O O . SER A 1 86 ? -28.836 -7.569 52.883 1.00 52.84 86 SER A O 1
ATOM 679 N N . VAL A 1 87 ? -29.839 -8.446 54.642 1.00 57.44 87 VAL A N 1
ATOM 680 C CA . VAL A 1 87 ? -31.081 -7.922 55.246 1.00 57.44 87 VAL A CA 1
ATOM 681 C C . VAL A 1 87 ? -32.177 -7.683 54.205 1.00 57.44 87 VAL A C 1
ATOM 683 O O . VAL A 1 87 ? -32.023 -6.984 53.214 1.00 57.44 87 VAL A O 1
ATOM 686 N N . ARG A 1 88 ? -33.296 -8.354 54.479 1.00 63.34 88 ARG A N 1
ATOM 687 C CA . ARG A 1 88 ? -34.558 -8.375 53.742 1.00 63.34 88 ARG A CA 1
ATOM 688 C C . ARG A 1 88 ? -35.240 -7.011 53.841 1.00 63.34 88 ARG A C 1
ATOM 690 O O . ARG A 1 88 ? -35.320 -6.472 54.941 1.00 63.34 88 ARG A O 1
ATOM 697 N N . THR A 1 89 ? -35.883 -6.575 52.762 1.00 57.09 89 THR A N 1
ATOM 698 C CA . THR A 1 89 ? -36.932 -5.550 52.834 1.00 57.09 89 THR A CA 1
ATOM 699 C C . THR A 1 89 ? -38.072 -5.964 51.911 1.00 57.09 89 THR A C 1
ATOM 701 O O . THR A 1 89 ? -37.846 -6.294 50.750 1.00 57.09 89 THR A O 1
ATOM 704 N N . GLY A 1 90 ? -39.274 -6.070 52.475 1.00 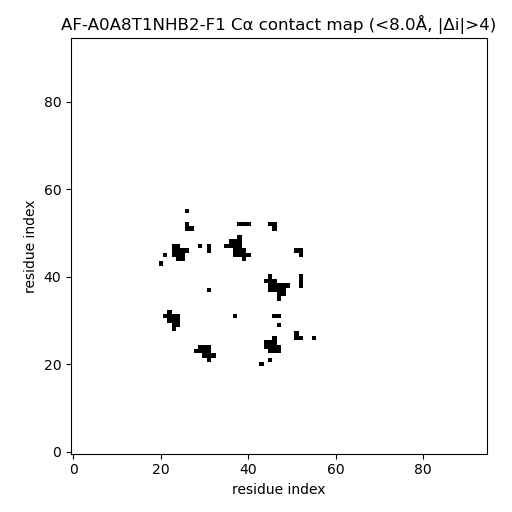53.06 90 GLY A N 1
ATOM 705 C CA . GLY A 1 90 ? -40.460 -6.600 51.809 1.00 53.06 90 GLY A CA 1
ATOM 706 C C . GLY A 1 90 ? -41.424 -5.538 51.271 1.00 53.06 90 GLY A C 1
ATOM 707 O O . GLY A 1 90 ? -41.307 -4.367 51.605 1.00 53.06 90 GLY A O 1
ATOM 708 N N . ALA A 1 91 ? -42.389 -6.063 50.505 1.00 58.84 91 ALA A N 1
ATOM 709 C CA . ALA A 1 91 ? -43.792 -5.672 50.295 1.00 58.84 91 ALA A CA 1
ATOM 710 C C . ALA A 1 91 ? -44.166 -4.266 49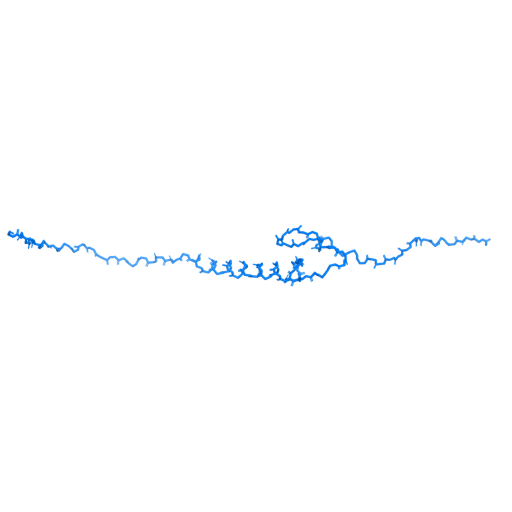.778 1.00 58.84 91 ALA A C 1
ATOM 712 O O . ALA A 1 91 ? -43.827 -3.258 50.379 1.00 58.84 91 ALA A O 1
ATOM 713 N N . VAL A 1 92 ? -45.056 -4.248 48.773 1.00 57.38 92 VAL A N 1
ATOM 714 C CA . VAL A 1 92 ? -46.457 -3.786 48.920 1.00 57.38 92 VAL A CA 1
ATOM 715 C C . VAL A 1 92 ? -47.342 -4.437 47.844 1.00 57.38 92 VAL A C 1
ATOM 717 O O . VAL A 1 92 ? -46.968 -4.503 46.676 1.00 57.38 92 VAL A O 1
ATOM 720 N N . VAL A 1 93 ? -48.500 -4.953 48.262 1.00 57.66 93 VAL A N 1
ATOM 721 C CA . VAL A 1 93 ? -49.610 -5.401 47.404 1.00 57.66 93 VAL A CA 1
ATOM 722 C C . VAL A 1 93 ? -50.458 -4.180 47.027 1.00 57.66 93 VAL A C 1
ATOM 724 O O . VAL A 1 93 ? -50.648 -3.301 47.867 1.00 57.66 93 VAL A O 1
ATOM 727 N N . VAL A 1 94 ? -50.936 -4.110 45.782 1.00 67.06 94 VAL A N 1
ATOM 728 C CA . VAL A 1 94 ? -51.895 -3.091 45.323 1.00 67.06 94 VAL A CA 1
ATOM 729 C C . VAL A 1 94 ? -53.308 -3.674 45.369 1.00 67.06 94 VAL A C 1
ATOM 731 O O . VAL A 1 94 ? -53.509 -4.824 44.977 1.00 67.06 94 VAL A O 1
ATOM 734 N N . SER A 1 95 ? -54.221 -2.886 45.936 1.00 59.09 95 SER A N 1
ATOM 735 C CA . SER A 1 95 ? -55.633 -3.181 46.208 1.00 59.09 95 SER A CA 1
ATOM 736 C C . SER A 1 95 ? -56.479 -3.427 44.965 1.00 59.09 95 SER A C 1
ATOM 738 O O . SER A 1 95 ? -56.185 -2.801 43.922 1.00 59.09 95 SER A O 1
#

Mean predicted aligned error: 18.52 Å

Nearest PDB structures (foldseek):
  6mlc-assembly1_B  TM=5.579E-01  e=6.350E-01  Homo sapiens
  2ep4-assembly1_A  TM=5.172E-01  e=8.488E-01  Homo sapiens
  5lg7-assembly1_A  TM=5.692E-01  e=1.631E+00  Homo sapiens
  1x4j-assembly1_A  TM=5.741E-01  e=1.517E+00  Homo sapiens

Solvent-accessible surface area (backbone atoms only — not comparable to full-atom values): 6609 Å² total; per-residue (Å²): 142,76,84,76,74,76,83,74,72,80,79,83,70,80,67,72,71,73,58,84,76,58,47,37,13,71,76,81,61,48,73,47,54,100,88,53,74,72,38,71,47,93,87,75,39,36,14,75,37,70,62,53,44,49,54,50,52,54,52,51,55,57,48,57,71,54,56,78,72,66,56,77,78,80,75,78,72,82,78,89,82,87,88,83,88,76,84,90,84,82,89,84,86,84,134

Secondary structure (DSSP, 8-state):
---------S---------GGGSB-TTT--B--TTSPPEEETTTEEESSHHHHHHHHHHHHHHHHHHTT-S------------------------

pLDDT: mean 71.11, std 16.93, range [47.34, 96.94]

Organism: Carya illinoinensis (NCBI:txid32201)

Radius of gyration: 34.36 Å; Cα contacts (8 Å, |Δi|>4): 54; chains: 1; bounding box: 103×18×94 Å

InterPro domains:
  IPR007650 Zf-FLZ domain [PF04570] (15-63)
  IPR007650 Zf-FLZ domain [PS51795] (20-64)
  IPR044533 FCS-Like Zinc finger 1/2/3 [PTHR46057] (16-90)